Protein AF-A0A2J8W0G5-F1 (afdb_monomer_lite)

Sequence (123 aa):
TIDSATLKSRKMLEEIMKYEALILTHDSSIRFLQEIYNSNNQKIVNLKEKVAQLEAQCQEPCKDTVQIHDITGKDCQDIANKGAKQSGLYFIKPLKANQQFLVYCEIDGSGNGWTVFQKRLDG

Structure (mmCIF, N/CA/C/O backbone):
data_AF-A0A2J8W0G5-F1
#
_entry.id   AF-A0A2J8W0G5-F1
#
loop_
_atom_site.group_PDB
_atom_site.id
_atom_site.type_symbol
_atom_site.label_atom_id
_atom_site.label_alt_id
_atom_site.label_comp_id
_atom_site.label_asym_id
_atom_site.label_entity_id
_atom_site.label_seq_id
_atom_site.pdbx_PDB_ins_code
_atom_site.Cartn_x
_atom_site.Cartn_y
_atom_site.Cartn_z
_atom_site.occupancy
_atom_site.B_iso_or_equiv
_atom_site.auth_seq_id
_atom_site.auth_comp_id
_atom_site.auth_asym_id
_atom_site.auth_atom_id
_atom_site.pdbx_PDB_model_num
ATOM 1 N N . THR A 1 1 ? 51.286 -14.340 -74.150 1.00 76.62 1 THR A N 1
ATOM 2 C CA . THR A 1 1 ? 51.437 -13.171 -75.042 1.00 76.62 1 THR A CA 1
ATOM 3 C C . THR A 1 1 ? 50.911 -11.937 -74.342 1.00 76.62 1 THR A C 1
ATOM 5 O O . THR A 1 1 ? 50.038 -12.061 -73.485 1.00 76.62 1 THR A O 1
ATOM 8 N N . ILE A 1 2 ? 51.456 -10.769 -74.678 1.00 84.31 2 ILE A N 1
ATOM 9 C CA . ILE A 1 2 ? 51.106 -9.467 -74.082 1.00 84.31 2 ILE A CA 1
ATOM 10 C C . ILE A 1 2 ? 49.589 -9.198 -74.165 1.00 84.31 2 ILE A C 1
ATOM 12 O O . ILE A 1 2 ? 49.007 -8.709 -73.201 1.00 84.31 2 ILE A O 1
ATOM 16 N N . ASP A 1 3 ? 48.930 -9.656 -75.233 1.00 86.75 3 ASP A N 1
ATOM 17 C CA . ASP A 1 3 ? 47.482 -9.497 -75.453 1.00 86.75 3 ASP A CA 1
ATOM 18 C C . ASP A 1 3 ? 46.592 -10.172 -74.399 1.00 86.75 3 ASP A C 1
ATOM 20 O O . ASP A 1 3 ? 45.530 -9.670 -74.031 1.00 86.75 3 ASP A O 1
ATOM 24 N N . SER A 1 4 ? 47.023 -11.319 -73.867 1.00 88.19 4 SER A N 1
ATOM 25 C CA . SER A 1 4 ? 46.283 -12.010 -72.803 1.00 88.19 4 SER A CA 1
ATOM 26 C C . SER A 1 4 ? 46.344 -11.224 -71.489 1.00 88.19 4 SER A C 1
ATOM 28 O O . SER A 1 4 ? 45.359 -11.156 -70.751 1.00 88.19 4 SER A O 1
ATOM 30 N N . ALA A 1 5 ? 47.488 -10.594 -71.208 1.00 88.56 5 ALA A N 1
ATOM 31 C CA . ALA A 1 5 ? 47.669 -9.757 -70.029 1.00 88.56 5 ALA A CA 1
ATOM 32 C C . ALA A 1 5 ? 46.886 -8.439 -70.150 1.00 88.56 5 ALA A C 1
ATOM 34 O O . ALA A 1 5 ? 46.193 -8.068 -69.207 1.00 88.56 5 ALA A O 1
ATOM 35 N N . THR A 1 6 ? 46.903 -7.776 -71.312 1.00 91.38 6 THR A N 1
ATOM 36 C CA . THR A 1 6 ? 46.133 -6.539 -71.538 1.00 91.38 6 THR A CA 1
ATOM 37 C C . THR A 1 6 ? 44.622 -6.771 -71.478 1.00 91.38 6 THR A C 1
ATOM 39 O O . THR A 1 6 ? 43.908 -5.951 -70.898 1.00 91.38 6 THR A O 1
ATOM 42 N N . LEU A 1 7 ? 44.119 -7.907 -71.980 1.00 91.62 7 LEU A N 1
ATOM 43 C CA . LEU A 1 7 ? 42.706 -8.277 -71.842 1.00 91.62 7 LEU A CA 1
ATOM 44 C C . LEU A 1 7 ? 42.304 -8.507 -70.376 1.00 91.62 7 LEU A C 1
ATOM 46 O O . LEU A 1 7 ? 41.231 -8.070 -69.960 1.00 91.62 7 LEU A O 1
ATOM 50 N N . LYS A 1 8 ? 43.156 -9.167 -69.578 1.00 93.81 8 LYS A N 1
ATOM 51 C CA . LYS A 1 8 ? 42.926 -9.336 -68.133 1.00 93.81 8 LYS A CA 1
ATOM 52 C C . LYS A 1 8 ? 42.937 -7.996 -67.402 1.00 93.81 8 LYS A C 1
ATOM 54 O O . LYS A 1 8 ? 42.049 -7.764 -66.590 1.00 93.81 8 LYS A O 1
ATOM 59 N N . SER A 1 9 ? 43.874 -7.104 -67.725 1.00 93.50 9 SER A N 1
ATOM 60 C CA . SER A 1 9 ? 43.916 -5.754 -67.151 1.00 93.50 9 SER A CA 1
ATOM 61 C C . SER A 1 9 ? 42.650 -4.958 -67.457 1.00 93.50 9 SER A C 1
ATOM 63 O O . SER A 1 9 ? 42.107 -4.328 -66.558 1.00 93.50 9 SER A O 1
ATOM 65 N N . ARG A 1 10 ? 42.117 -5.043 -68.683 1.00 93.81 10 ARG A N 1
ATOM 66 C CA . ARG A 1 10 ? 40.845 -4.394 -69.037 1.00 93.81 10 ARG A CA 1
ATOM 67 C C . ARG A 1 10 ? 39.670 -4.936 -68.217 1.00 93.81 10 ARG A C 1
ATOM 69 O O . ARG A 1 10 ? 38.913 -4.147 -67.668 1.00 93.81 10 ARG A O 1
ATOM 76 N N . LYS A 1 11 ? 39.565 -6.261 -68.068 1.00 95.06 11 LYS A N 1
ATOM 77 C CA . LYS A 1 11 ? 38.531 -6.889 -67.224 1.00 95.06 11 LYS A CA 1
ATOM 78 C C . LYS A 1 11 ? 38.654 -6.487 -65.754 1.00 95.06 11 LYS A C 1
ATOM 80 O O . LYS A 1 11 ? 37.647 -6.242 -65.106 1.00 95.06 11 LYS A O 1
ATOM 85 N N . MET A 1 12 ? 39.878 -6.393 -65.231 1.00 94.38 12 MET A N 1
ATOM 86 C CA . MET A 1 12 ? 40.104 -5.904 -63.867 1.00 94.38 12 MET A CA 1
ATOM 87 C C . MET A 1 12 ? 39.646 -4.452 -63.710 1.00 94.38 12 MET A C 1
ATOM 89 O O . MET A 1 12 ? 39.002 -4.138 -62.718 1.00 94.38 12 MET A O 1
ATOM 93 N N . LEU A 1 13 ? 39.916 -3.584 -64.691 1.00 93.69 13 LEU A N 1
ATOM 94 C CA . LEU A 1 13 ? 39.449 -2.194 -64.668 1.00 93.69 13 LEU A CA 1
ATOM 95 C C . LEU A 1 13 ? 37.916 -2.093 -64.707 1.00 93.69 13 LEU A C 1
ATOM 97 O O . LEU A 1 13 ? 37.348 -1.312 -63.952 1.00 93.69 13 LEU A O 1
ATOM 101 N N . GLU A 1 14 ? 37.243 -2.909 -65.522 1.00 93.88 14 GLU A N 1
ATOM 102 C CA . GLU A 1 14 ? 35.773 -2.967 -65.564 1.00 93.88 14 GLU A CA 1
ATOM 103 C C . GLU A 1 14 ? 35.164 -3.393 -64.217 1.00 93.88 14 GLU A C 1
ATOM 105 O O . GLU A 1 14 ? 34.176 -2.808 -63.775 1.00 93.88 14 GLU A O 1
ATOM 110 N N . GLU A 1 15 ? 35.754 -4.379 -63.534 1.00 95.44 15 GLU A N 1
ATOM 111 C CA . GLU A 1 15 ? 35.301 -4.793 -62.200 1.00 95.44 15 GLU A CA 1
ATOM 112 C C . GLU A 1 15 ? 35.611 -3.737 -61.128 1.00 95.44 15 GLU A C 1
ATOM 114 O O . GLU A 1 15 ? 34.764 -3.471 -60.279 1.00 95.44 15 GLU A O 1
ATOM 119 N N . ILE A 1 16 ? 36.770 -3.068 -61.196 1.00 95.25 16 ILE A N 1
ATOM 120 C CA . ILE A 1 16 ? 37.112 -1.955 -60.292 1.00 95.25 16 ILE A CA 1
ATOM 121 C C . ILE A 1 16 ? 36.067 -0.839 -60.391 1.00 95.25 16 ILE A C 1
ATOM 123 O O . ILE A 1 16 ? 35.587 -0.371 -59.361 1.00 95.25 16 ILE A O 1
ATOM 127 N N . MET A 1 17 ? 35.650 -0.470 -61.607 1.00 92.75 17 MET A N 1
ATOM 128 C CA . MET A 1 17 ? 34.611 0.547 -61.809 1.00 92.75 17 MET A CA 1
ATOM 129 C C . MET A 1 17 ? 33.268 0.153 -61.173 1.00 92.75 17 MET A C 1
ATOM 131 O O . MET A 1 17 ? 32.570 1.001 -60.620 1.00 92.75 17 MET A O 1
ATOM 135 N N . LYS A 1 18 ? 32.893 -1.134 -61.216 1.00 94.50 18 LYS A N 1
ATOM 136 C CA . LYS A 1 18 ? 31.670 -1.625 -60.554 1.00 94.50 18 LYS A CA 1
ATOM 137 C C . LYS A 1 18 ? 31.800 -1.618 -59.033 1.00 94.50 18 LYS A C 1
ATOM 139 O O . LYS A 1 18 ? 30.855 -1.231 -58.346 1.00 94.50 18 LYS A O 1
ATOM 144 N N . TYR A 1 19 ? 32.951 -2.036 -58.507 1.00 96.00 19 TYR A N 1
ATOM 145 C CA . TYR A 1 19 ? 33.199 -2.034 -57.068 1.00 96.00 19 TYR A CA 1
ATOM 146 C C . TYR A 1 19 ? 33.210 -0.623 -56.487 1.00 96.00 19 TYR A C 1
ATOM 148 O O . TYR A 1 19 ? 32.690 -0.437 -55.395 1.00 96.00 19 TYR A O 1
ATOM 156 N N . GLU A 1 20 ? 33.721 0.372 -57.209 1.00 94.50 20 GLU A N 1
ATOM 157 C CA . GLU A 1 20 ? 33.693 1.770 -56.768 1.00 94.50 20 GLU A CA 1
ATOM 158 C C . GLU A 1 20 ? 32.254 2.261 -56.533 1.00 94.50 20 GLU A C 1
ATOM 160 O O . GLU A 1 20 ? 31.936 2.778 -55.461 1.00 94.50 20 GLU A O 1
ATOM 165 N N . ALA A 1 21 ? 31.346 2.004 -57.482 1.00 92.81 21 ALA A N 1
ATOM 166 C CA . ALA A 1 21 ? 29.929 2.329 -57.320 1.00 92.81 21 ALA A CA 1
ATOM 167 C C . ALA A 1 21 ? 29.276 1.533 -56.174 1.00 92.81 21 ALA A C 1
ATOM 169 O O . ALA A 1 21 ? 28.498 2.087 -55.396 1.00 92.81 21 ALA A O 1
ATOM 170 N N . LEU A 1 22 ? 29.610 0.244 -56.038 1.00 95.75 22 LEU A N 1
ATOM 171 C CA . LEU A 1 22 ? 29.087 -0.599 -54.963 1.00 95.75 22 LEU A CA 1
ATOM 172 C C . LEU A 1 22 ? 29.534 -0.103 -53.581 1.00 95.75 22 LEU A C 1
ATOM 174 O O . LEU A 1 22 ? 28.700 -0.003 -52.682 1.00 95.75 22 LEU A O 1
ATOM 178 N N . ILE A 1 23 ? 30.809 0.265 -53.421 1.00 96.75 23 ILE A N 1
ATOM 179 C CA . ILE A 1 23 ? 31.361 0.808 -52.171 1.00 96.75 23 ILE A CA 1
ATOM 180 C C . ILE A 1 23 ? 30.582 2.055 -51.752 1.00 96.75 23 ILE A C 1
ATOM 182 O O . ILE A 1 23 ? 30.134 2.127 -50.612 1.00 96.75 23 ILE A O 1
ATOM 186 N N . LEU A 1 24 ? 30.303 2.976 -52.681 1.00 94.06 24 LEU A N 1
ATOM 187 C CA . LEU A 1 24 ? 29.508 4.173 -52.384 1.00 94.06 24 LEU A CA 1
ATOM 188 C C . LEU A 1 24 ? 28.091 3.836 -51.881 1.00 94.06 24 LEU A C 1
ATOM 190 O O . LEU A 1 24 ? 27.581 4.493 -50.971 1.00 94.06 24 LEU A O 1
ATOM 194 N N . THR A 1 25 ? 27.448 2.802 -52.436 1.00 95.06 25 THR A N 1
ATOM 195 C CA . THR A 1 25 ? 26.120 2.356 -51.966 1.00 95.06 25 THR A CA 1
ATOM 196 C C . THR A 1 25 ? 26.165 1.611 -50.629 1.00 95.06 25 THR A C 1
ATOM 198 O O . THR A 1 25 ? 25.226 1.682 -49.833 1.00 95.06 25 THR A O 1
ATOM 201 N N . HIS A 1 26 ? 27.245 0.885 -50.348 1.00 96.62 26 HIS A N 1
ATOM 202 C CA . HIS A 1 26 ? 27.429 0.225 -49.059 1.00 96.62 26 HIS A CA 1
ATOM 203 C C . HIS A 1 26 ? 27.749 1.234 -47.960 1.00 96.62 26 HIS A C 1
ATOM 205 O O . HIS A 1 26 ? 27.177 1.132 -46.877 1.00 96.62 26 HIS A O 1
ATOM 211 N N . ASP A 1 27 ? 28.544 2.261 -48.252 1.00 96.81 27 ASP A N 1
ATOM 212 C CA . ASP A 1 27 ? 28.820 3.352 -47.320 1.00 96.81 27 ASP A CA 1
ATOM 213 C C . ASP A 1 27 ? 27.535 4.064 -46.875 1.00 96.81 27 ASP A C 1
ATOM 215 O O . ASP A 1 27 ? 27.371 4.364 -45.690 1.00 96.81 27 ASP A O 1
ATOM 219 N N . SER A 1 28 ? 26.581 4.300 -47.786 1.00 96.06 28 SER A N 1
ATOM 220 C CA . SER A 1 28 ? 25.289 4.896 -47.417 1.00 96.06 28 SER A CA 1
ATOM 221 C C . SER A 1 28 ? 24.440 3.959 -46.551 1.00 96.06 28 SER A C 1
ATOM 223 O O . SER A 1 28 ? 23.851 4.400 -45.562 1.00 96.06 28 SER A O 1
ATOM 225 N N . SER A 1 29 ? 24.435 2.661 -46.862 1.00 97.25 29 SER A N 1
ATOM 226 C CA . SER A 1 29 ? 23.736 1.639 -46.072 1.00 97.25 29 SER A CA 1
ATOM 227 C C . SER A 1 29 ? 24.315 1.518 -44.657 1.00 97.25 29 SER A C 1
ATOM 229 O O . SER A 1 29 ? 23.566 1.426 -43.684 1.00 97.25 29 SER A O 1
ATOM 231 N N . ILE A 1 30 ?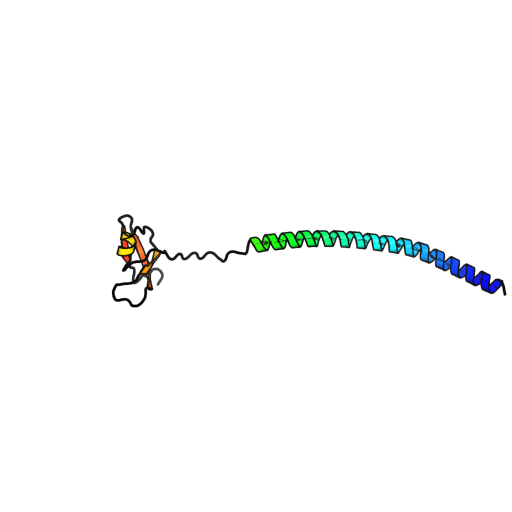 25.644 1.574 -44.524 1.00 98.19 30 ILE A N 1
ATOM 232 C CA . ILE A 1 30 ? 26.340 1.561 -43.232 1.00 98.19 30 ILE A CA 1
ATOM 233 C C . ILE A 1 30 ? 25.956 2.794 -42.411 1.00 98.19 30 ILE A C 1
ATOM 235 O O . ILE A 1 30 ? 25.588 2.643 -41.247 1.00 98.19 30 ILE A O 1
ATOM 239 N N . ARG A 1 31 ? 25.975 3.995 -43.008 1.00 97.75 31 ARG A N 1
ATOM 240 C CA . ARG A 1 31 ? 25.568 5.235 -42.319 1.00 97.75 31 ARG A CA 1
ATOM 241 C C . ARG A 1 31 ? 24.133 5.156 -41.808 1.00 97.75 31 ARG A C 1
ATOM 243 O O . ARG A 1 31 ? 23.880 5.471 -40.650 1.00 97.75 31 ARG A O 1
ATOM 250 N N . PHE A 1 32 ? 23.215 4.661 -42.635 1.00 97.81 32 PHE A N 1
ATOM 251 C CA . PHE A 1 32 ? 21.825 4.472 -42.232 1.00 97.81 32 PHE A CA 1
ATOM 252 C C . PHE A 1 32 ? 21.701 3.535 -41.020 1.00 97.81 32 PHE A C 1
ATOM 254 O O . PHE A 1 32 ? 21.058 3.874 -40.027 1.00 97.81 32 PHE A O 1
ATOM 261 N N . LEU A 1 33 ? 22.358 2.371 -41.049 1.00 98.12 33 LEU A N 1
ATOM 262 C CA . LEU A 1 33 ? 22.317 1.433 -39.924 1.00 98.12 33 LEU A CA 1
ATOM 263 C C . LEU A 1 33 ? 22.985 1.995 -38.661 1.00 98.12 33 LEU A C 1
ATOM 265 O O . LEU A 1 33 ? 22.513 1.716 -37.558 1.00 98.12 33 LEU A O 1
ATOM 269 N N . GLN A 1 34 ? 24.033 2.811 -38.799 1.00 98.38 34 GLN A N 1
ATOM 270 C CA . GLN A 1 34 ? 24.658 3.514 -37.674 1.00 98.38 34 GLN A CA 1
ATOM 271 C C . GLN A 1 34 ? 23.690 4.501 -37.009 1.00 98.38 34 GLN A C 1
ATOM 273 O O . GLN A 1 34 ? 23.599 4.534 -35.781 1.00 98.38 34 GLN A O 1
ATOM 278 N N . GLU A 1 35 ? 22.926 5.268 -37.790 1.00 98.38 35 GLU A N 1
ATOM 279 C CA . GLU A 1 35 ? 21.903 6.175 -37.255 1.00 98.38 35 GLU A CA 1
ATOM 280 C C . GLU A 1 35 ? 20.802 5.412 -36.511 1.00 98.38 35 GLU A C 1
ATOM 282 O O . GLU A 1 35 ? 20.435 5.778 -35.390 1.00 98.38 35 GLU A O 1
ATOM 287 N N . ILE A 1 36 ? 20.322 4.305 -37.086 1.00 98.44 36 ILE A N 1
ATOM 288 C CA . ILE A 1 36 ? 19.321 3.446 -36.445 1.00 98.44 36 ILE A CA 1
ATOM 289 C C . ILE A 1 36 ? 19.862 2.830 -35.152 1.00 98.44 36 ILE A C 1
ATOM 291 O O . ILE A 1 36 ? 19.158 2.823 -34.141 1.00 98.44 36 ILE A O 1
ATOM 295 N N . TYR A 1 37 ? 21.107 2.351 -35.149 1.00 98.50 37 TYR A N 1
ATOM 296 C CA . TYR A 1 37 ? 21.755 1.820 -33.951 1.00 98.50 37 TYR A CA 1
ATOM 297 C C . TYR A 1 37 ? 21.815 2.871 -32.837 1.00 98.50 37 TYR A C 1
ATOM 299 O O . TYR A 1 37 ? 21.380 2.605 -31.714 1.00 98.50 37 TYR A O 1
ATOM 307 N N . ASN A 1 38 ? 22.273 4.083 -33.155 1.00 98.31 38 ASN A N 1
ATOM 308 C CA . ASN A 1 38 ? 22.356 5.179 -32.193 1.00 98.31 38 ASN A CA 1
ATOM 309 C C . ASN A 1 38 ? 20.970 5.562 -31.653 1.00 98.31 38 ASN A C 1
ATOM 311 O O . ASN A 1 38 ? 20.795 5.713 -30.442 1.00 98.31 38 ASN A O 1
ATOM 315 N N . SER A 1 39 ? 19.965 5.639 -32.532 1.00 98.50 39 SER A N 1
ATOM 316 C CA . SER A 1 39 ? 18.578 5.916 -32.148 1.00 98.50 39 SER A CA 1
ATOM 317 C C . SER A 1 39 ? 18.010 4.836 -31.223 1.00 98.50 39 SER A C 1
ATOM 319 O O . SER A 1 39 ? 17.409 5.143 -30.191 1.00 98.50 39 SER A O 1
ATOM 321 N N . ASN A 1 40 ? 18.225 3.559 -31.544 1.00 98.44 40 ASN A N 1
ATOM 322 C CA . ASN A 1 40 ? 17.763 2.446 -30.720 1.00 98.44 40 ASN A CA 1
ATOM 323 C C . ASN A 1 40 ? 18.465 2.418 -29.361 1.00 98.44 40 ASN A C 1
ATOM 325 O O . ASN A 1 40 ? 17.804 2.205 -28.346 1.00 98.44 40 ASN A O 1
ATOM 329 N N . ASN A 1 41 ? 19.769 2.696 -29.317 1.00 98.38 41 ASN A N 1
ATOM 330 C CA . ASN A 1 41 ? 20.508 2.771 -28.062 1.00 98.38 41 ASN A CA 1
ATOM 331 C C . ASN A 1 41 ? 19.953 3.878 -27.149 1.00 98.38 41 ASN A C 1
ATOM 333 O O . ASN A 1 41 ? 19.726 3.648 -25.962 1.00 98.38 41 ASN A O 1
ATOM 337 N N . GLN A 1 42 ? 19.624 5.046 -27.711 1.00 98.38 42 GLN A N 1
ATOM 338 C CA . GLN A 1 42 ? 18.975 6.127 -26.965 1.00 98.38 42 GLN A CA 1
ATOM 339 C C . GLN A 1 42 ? 17.586 5.720 -26.446 1.00 98.38 42 GLN A C 1
ATOM 341 O O . GLN A 1 42 ? 17.260 5.958 -25.283 1.00 98.38 42 GLN A O 1
ATOM 346 N N . LYS A 1 43 ? 16.771 5.048 -27.271 1.00 98.56 43 LYS A N 1
ATOM 347 C CA . LYS A 1 43 ? 15.458 4.532 -26.846 1.00 98.56 43 LYS A CA 1
ATOM 348 C C . LYS A 1 43 ? 15.578 3.518 -25.711 1.00 98.56 43 LYS A C 1
ATOM 350 O O . LYS A 1 43 ? 14.756 3.546 -24.803 1.00 98.56 43 LYS A O 1
ATOM 355 N N . ILE A 1 44 ? 16.593 2.652 -25.735 1.00 98.75 44 ILE A N 1
ATOM 356 C CA . ILE A 1 44 ? 16.839 1.670 -24.670 1.00 98.75 44 ILE A CA 1
ATOM 357 C C . ILE A 1 44 ? 17.165 2.368 -23.348 1.00 98.75 44 ILE A C 1
ATOM 359 O O . ILE A 1 44 ? 16.640 1.959 -22.315 1.00 98.75 44 ILE A O 1
ATOM 363 N N . VAL A 1 45 ? 17.987 3.421 -23.359 1.00 98.44 45 VAL A N 1
ATOM 364 C CA . VAL A 1 45 ? 18.282 4.202 -22.144 1.00 98.44 45 VAL A CA 1
ATOM 365 C C . VAL A 1 45 ? 17.001 4.816 -21.578 1.00 98.44 45 VAL A C 1
ATOM 367 O O . VAL A 1 45 ?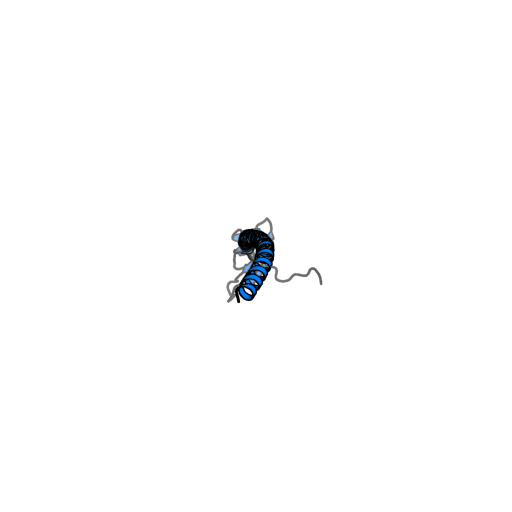 16.700 4.617 -20.403 1.00 98.44 45 VAL A O 1
ATOM 370 N N . ASN A 1 46 ? 16.188 5.448 -22.427 1.00 98.44 46 ASN A N 1
ATOM 371 C CA . ASN A 1 46 ? 14.915 6.040 -22.006 1.00 98.44 46 ASN A CA 1
ATOM 372 C C . ASN A 1 46 ? 13.918 4.985 -21.493 1.00 98.44 46 ASN A C 1
ATOM 374 O O . ASN A 1 46 ? 13.159 5.236 -20.558 1.00 98.44 46 ASN A O 1
ATOM 378 N N . LEU A 1 47 ? 13.896 3.794 -22.100 1.00 98.62 47 LEU A N 1
ATOM 379 C CA . LEU A 1 47 ? 13.064 2.681 -21.640 1.00 98.62 47 LEU A CA 1
ATOM 380 C C . LEU A 1 47 ? 13.523 2.170 -20.276 1.00 98.62 47 LEU A C 1
ATOM 382 O O . LEU A 1 47 ? 12.678 1.933 -19.421 1.00 98.62 47 LEU A O 1
ATOM 386 N N . LYS A 1 48 ? 14.834 2.043 -20.045 1.00 98.50 48 LYS A N 1
ATOM 387 C CA . LYS A 1 48 ? 15.377 1.658 -18.735 1.00 98.50 48 LYS A CA 1
ATOM 388 C C . LYS A 1 48 ? 14.989 2.656 -17.649 1.00 98.50 48 LYS A C 1
ATOM 390 O O . LYS A 1 48 ? 14.578 2.239 -16.572 1.00 98.50 48 LYS A O 1
ATOM 395 N N . GLU A 1 49 ? 15.057 3.950 -17.945 1.00 98.25 49 GLU A N 1
ATOM 396 C CA . GLU A 1 49 ? 14.617 4.996 -17.018 1.00 98.25 49 GLU A CA 1
ATOM 397 C C . GLU A 1 49 ? 13.115 4.887 -16.711 1.00 98.25 49 GLU A C 1
ATOM 399 O O . GLU A 1 49 ? 12.716 4.890 -15.548 1.00 98.25 49 GLU A O 1
ATOM 404 N N . LYS A 1 50 ? 12.275 4.695 -17.737 1.00 98.19 50 LYS A N 1
ATOM 405 C CA . LYS A 1 50 ? 10.829 4.489 -17.552 1.00 98.19 50 LYS A CA 1
ATOM 406 C C . LYS A 1 50 ? 10.503 3.231 -16.753 1.00 98.19 50 LYS A C 1
ATOM 408 O O . LYS A 1 50 ? 9.567 3.259 -15.961 1.00 98.19 50 LYS A O 1
ATOM 413 N N . VAL A 1 51 ? 11.246 2.144 -16.955 1.00 98.56 51 VAL A N 1
ATOM 414 C CA 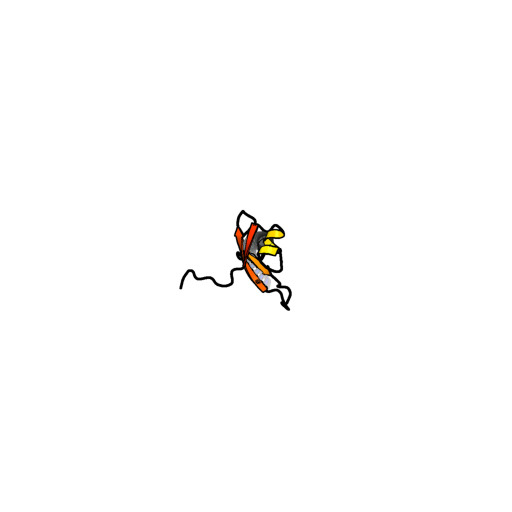. VAL A 1 51 ? 11.082 0.910 -16.175 1.00 98.56 51 VAL A CA 1
ATOM 415 C C . VAL A 1 51 ? 11.413 1.169 -14.710 1.00 98.56 51 VAL A C 1
ATOM 417 O O . VAL A 1 51 ? 10.591 0.847 -13.862 1.00 98.56 51 VAL A O 1
ATOM 420 N N . ALA A 1 52 ? 12.540 1.823 -14.416 1.00 98.12 52 ALA A N 1
ATOM 421 C CA . ALA A 1 52 ? 12.903 2.177 -13.044 1.00 98.12 52 ALA A CA 1
ATOM 422 C C . ALA A 1 52 ? 11.849 3.090 -12.386 1.00 98.12 52 ALA A C 1
ATOM 424 O O . ALA A 1 52 ? 11.492 2.905 -11.224 1.00 98.12 52 ALA A O 1
ATOM 425 N N . GLN A 1 53 ? 11.297 4.047 -13.140 1.00 98.00 53 GLN A N 1
ATOM 426 C CA . GLN A 1 53 ? 10.225 4.919 -12.660 1.00 98.00 53 GLN A CA 1
ATOM 427 C C . GLN A 1 53 ? 8.929 4.148 -12.371 1.00 98.00 53 GLN A C 1
ATOM 429 O O . GLN A 1 53 ? 8.268 4.417 -11.370 1.00 98.00 53 GLN A O 1
ATOM 434 N N . LEU A 1 54 ? 8.550 3.217 -13.249 1.00 97.88 54 LEU A N 1
ATOM 435 C CA . LEU A 1 54 ? 7.350 2.404 -13.074 1.00 97.88 54 LEU A CA 1
ATOM 436 C C . LEU A 1 54 ? 7.504 1.449 -11.888 1.00 97.88 54 LEU A C 1
ATOM 438 O O . LEU A 1 54 ? 6.599 1.337 -11.069 1.00 97.88 54 LEU A O 1
ATOM 442 N N . GLU A 1 55 ? 8.667 0.814 -11.763 1.00 97.81 55 GLU A N 1
ATOM 443 C CA . GLU A 1 55 ? 8.993 -0.058 -10.639 1.00 97.81 55 GLU A CA 1
ATOM 444 C C . GLU A 1 55 ? 8.861 0.692 -9.310 1.00 97.81 55 GLU A C 1
ATOM 446 O O . GLU A 1 55 ? 8.214 0.193 -8.391 1.00 97.81 55 GLU A O 1
ATOM 451 N N . ALA A 1 56 ? 9.350 1.932 -9.228 1.00 96.81 56 ALA A N 1
ATOM 452 C CA . ALA A 1 56 ? 9.214 2.760 -8.031 1.00 96.81 56 ALA A CA 1
ATOM 453 C C . ALA A 1 56 ? 7.752 3.050 -7.627 1.00 96.81 56 ALA A C 1
ATOM 455 O O . ALA A 1 56 ? 7.483 3.291 -6.453 1.00 96.81 56 ALA A O 1
ATOM 456 N N . GLN A 1 57 ? 6.799 3.015 -8.563 1.00 97.12 57 GLN A N 1
ATOM 457 C CA . GLN A 1 57 ? 5.377 3.256 -8.277 1.00 97.12 57 GLN A CA 1
ATOM 458 C C . GLN A 1 57 ? 4.636 2.011 -7.780 1.00 97.12 57 GLN A C 1
ATOM 460 O O . GLN A 1 57 ? 3.562 2.135 -7.195 1.00 97.12 57 GLN A O 1
ATOM 465 N N . CYS A 1 58 ? 5.185 0.818 -8.004 1.00 95.94 58 CYS A N 1
ATOM 466 C CA . CYS A 1 58 ? 4.512 -0.453 -7.734 1.00 95.94 58 CYS A CA 1
ATOM 467 C C . CYS A 1 58 ? 5.067 -1.178 -6.497 1.00 95.94 58 CYS A C 1
ATOM 469 O O . CYS A 1 58 ? 4.935 -2.395 -6.397 1.00 95.94 58 CYS A O 1
ATOM 471 N N . GLN A 1 59 ? 5.702 -0.446 -5.576 1.00 97.25 59 GLN A N 1
ATOM 472 C CA . GLN A 1 59 ? 6.306 -1.025 -4.369 1.00 97.25 59 GLN A CA 1
ATOM 473 C C . GLN A 1 59 ? 5.282 -1.328 -3.269 1.00 97.25 59 GLN A C 1
ATOM 475 O O . GLN A 1 59 ? 5.448 -2.288 -2.520 1.00 97.25 59 GLN A O 1
ATOM 480 N N . GLU A 1 60 ? 4.218 -0.528 -3.174 1.00 95.69 60 GLU A N 1
ATOM 481 C CA . GLU A 1 60 ? 3.217 -0.664 -2.116 1.00 95.69 60 GLU A CA 1
ATOM 482 C C . GLU A 1 60 ? 2.072 -1.604 -2.536 1.00 95.69 60 GLU A C 1
ATOM 484 O O . GLU A 1 60 ? 1.596 -1.531 -3.675 1.00 95.69 60 GLU A O 1
ATOM 489 N N . PRO A 1 61 ? 1.591 -2.477 -1.631 1.00 96.06 61 PRO A N 1
ATOM 490 C CA . PRO A 1 61 ? 0.461 -3.352 -1.906 1.00 96.06 61 PRO A CA 1
ATOM 491 C C . PRO A 1 61 ? -0.858 -2.571 -1.969 1.00 96.06 61 PRO A C 1
ATOM 493 O O . PRO A 1 61 ? -0.958 -1.401 -1.592 1.00 96.06 61 PRO A O 1
ATOM 496 N N . CYS A 1 62 ? -1.921 -3.253 -2.398 1.00 94.50 62 CYS A N 1
ATOM 497 C CA . CYS A 1 62 ? -3.269 -2.703 -2.334 1.00 94.50 62 CYS A CA 1
ATOM 498 C C . CYS A 1 62 ? -3.626 -2.320 -0.891 1.00 94.50 62 CYS A C 1
ATOM 500 O O . CYS A 1 62 ? -3.507 -3.131 0.029 1.00 94.50 62 CYS A O 1
ATOM 502 N N . LYS A 1 63 ? -4.119 -1.094 -0.705 1.00 94.50 63 LYS A N 1
ATOM 503 C CA . LYS A 1 63 ? -4.605 -0.636 0.594 1.00 94.50 63 LYS A CA 1
ATOM 504 C C . LYS A 1 63 ? -5.949 -1.290 0.903 1.00 94.50 63 LYS A C 1
ATOM 506 O O . LYS A 1 63 ? -6.929 -1.031 0.204 1.00 94.50 63 LYS A O 1
ATOM 511 N N . ASP A 1 64 ? -5.995 -2.099 1.959 1.00 94.50 64 ASP A N 1
ATOM 512 C CA . ASP A 1 64 ? -7.252 -2.673 2.432 1.00 94.50 64 ASP A CA 1
ATOM 513 C C . ASP A 1 64 ? -8.170 -1.565 2.976 1.00 94.50 64 ASP A C 1
ATOM 515 O O . ASP A 1 64 ? -7.761 -0.686 3.743 1.00 94.50 64 ASP A O 1
ATOM 519 N N . THR A 1 65 ? -9.425 -1.594 2.541 1.00 94.06 65 THR A N 1
ATOM 520 C CA . THR A 1 65 ? -10.475 -0.692 3.031 1.00 94.06 65 THR A CA 1
ATOM 521 C C . THR A 1 65 ? -10.928 -1.061 4.439 1.00 94.06 65 THR A C 1
ATOM 523 O O . THR A 1 65 ? -11.390 -0.196 5.183 1.00 94.06 65 THR A O 1
ATOM 526 N N . VAL A 1 66 ? -10.774 -2.331 4.818 1.00 94.31 66 VAL A N 1
ATOM 527 C CA . VAL A 1 66 ? -11.107 -2.829 6.144 1.00 94.31 66 VAL A CA 1
ATOM 528 C C . VAL A 1 66 ? -9.952 -2.504 7.081 1.00 94.31 66 VAL A C 1
ATOM 530 O O . VAL A 1 66 ? -8.845 -3.014 6.943 1.00 94.31 66 VAL A O 1
ATOM 533 N N . GLN A 1 67 ? -10.218 -1.629 8.047 1.00 91.75 67 GLN A N 1
ATOM 534 C CA . GLN A 1 67 ? -9.244 -1.209 9.048 1.00 91.75 67 GLN A CA 1
ATOM 535 C C . GLN A 1 67 ? -9.614 -1.828 10.396 1.00 91.75 67 GLN A C 1
ATOM 537 O O . GLN A 1 67 ? -10.732 -1.653 10.892 1.00 91.75 67 GLN A O 1
ATOM 542 N N . ILE A 1 68 ? -8.671 -2.566 10.977 1.00 97.06 68 ILE A N 1
ATOM 543 C CA . IL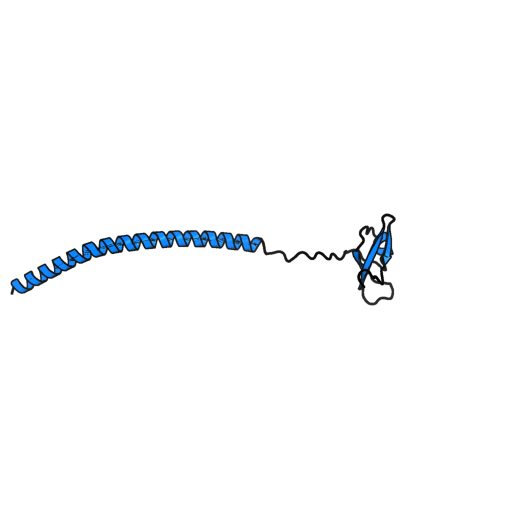E A 1 68 ? -8.770 -3.084 12.340 1.00 97.06 68 ILE A CA 1
ATOM 544 C C . ILE A 1 68 ? -7.994 -2.127 13.233 1.00 97.06 68 ILE A C 1
ATOM 546 O O . ILE A 1 68 ? -6.842 -1.815 12.955 1.00 97.06 68 ILE A O 1
ATOM 550 N N . HIS A 1 69 ? -8.632 -1.649 14.291 1.00 97.12 69 HIS A N 1
ATOM 551 C CA . HIS A 1 69 ? -8.015 -0.690 15.195 1.00 97.12 69 HIS A CA 1
ATOM 552 C C . HIS A 1 69 ? -7.083 -1.383 16.197 1.00 97.12 69 HIS A C 1
ATOM 554 O O . HIS A 1 69 ? -7.371 -2.483 16.673 1.00 97.12 69 HIS A O 1
ATOM 560 N N . ASP A 1 70 ? -6.012 -0.685 16.581 1.00 97.00 70 ASP A N 1
ATOM 561 C CA . ASP A 1 70 ? -4.962 -1.217 17.463 1.00 97.00 70 ASP A CA 1
ATOM 562 C C . ASP A 1 70 ? -5.378 -1.308 18.942 1.00 97.00 70 ASP A C 1
ATOM 564 O O . ASP A 1 70 ? -4.816 -2.089 19.713 1.00 97.00 70 ASP A O 1
ATOM 568 N N . ILE A 1 71 ? -6.353 -0.495 19.369 1.00 97.62 71 ILE A N 1
ATOM 569 C CA . ILE A 1 71 ? -6.806 -0.468 20.766 1.00 97.62 71 ILE A CA 1
ATOM 570 C C . ILE A 1 71 ? -7.509 -1.787 21.085 1.00 97.62 71 ILE A C 1
ATOM 572 O O . ILE A 1 71 ? -8.451 -2.189 20.409 1.00 97.62 71 ILE A O 1
ATOM 576 N N . THR A 1 72 ? -7.096 -2.436 22.169 1.00 98.19 72 THR A N 1
ATOM 577 C CA . THR A 1 72 ? -7.727 -3.663 22.657 1.00 98.19 72 THR A CA 1
ATOM 578 C C . THR A 1 72 ? -8.280 -3.493 24.068 1.00 98.19 72 THR A C 1
ATOM 580 O O . THR A 1 72 ? -7.896 -2.590 24.822 1.00 98.19 72 THR A O 1
ATOM 583 N N . GLY A 1 73 ? -9.185 -4.382 24.459 1.00 97.94 73 GLY A N 1
ATOM 584 C CA . GLY A 1 73 ? -9.783 -4.398 25.784 1.00 97.94 73 GLY A CA 1
ATOM 585 C C . GLY A 1 73 ? -10.513 -5.693 26.087 1.00 97.94 73 GLY A C 1
ATOM 586 O O . GLY A 1 73 ? -10.521 -6.634 25.294 1.00 97.94 73 GLY A O 1
ATOM 587 N N . LYS A 1 74 ? -11.119 -5.751 27.270 1.00 98.38 74 LYS A N 1
ATOM 588 C CA . LYS A 1 74 ? -11.956 -6.896 27.666 1.00 98.38 74 LYS A CA 1
ATOM 589 C C . LYS A 1 74 ? -13.243 -6.978 26.838 1.00 98.38 74 LYS A C 1
ATOM 591 O O . LYS A 1 74 ? -13.729 -8.076 26.589 1.00 98.38 74 LYS A O 1
ATOM 596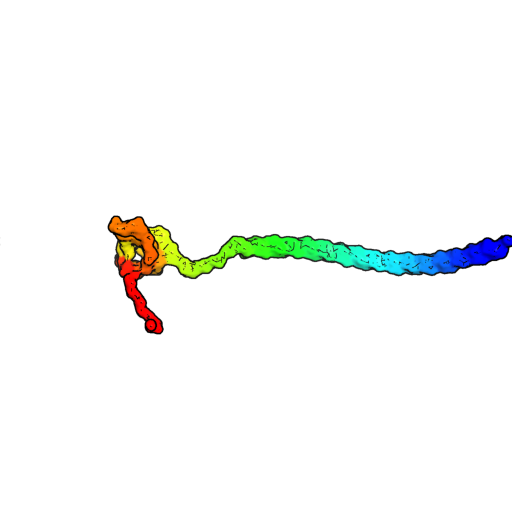 N N . ASP A 1 75 ? -13.750 -5.822 26.427 1.00 98.50 75 ASP A N 1
ATOM 597 C CA . ASP A 1 75 ? -14.954 -5.596 25.632 1.00 98.50 75 ASP A CA 1
ATOM 598 C C . ASP A 1 75 ? -14.870 -4.207 24.957 1.00 98.50 75 ASP A C 1
ATOM 600 O O . ASP A 1 75 ? -13.884 -3.479 25.123 1.00 98.50 75 ASP A O 1
ATOM 604 N N . CYS A 1 76 ? -15.898 -3.834 24.191 1.00 98.62 76 CYS A N 1
ATOM 605 C CA . CYS A 1 76 ? -15.957 -2.533 23.521 1.00 98.62 76 CYS A CA 1
ATOM 606 C C . CYS A 1 76 ? -16.065 -1.336 24.481 1.00 98.62 76 CYS A C 1
ATOM 608 O O . CYS A 1 76 ? -15.628 -0.243 24.122 1.00 98.62 76 CYS A O 1
ATOM 610 N N . GLN A 1 77 ? -16.585 -1.514 25.700 1.00 98.62 77 GLN A N 1
ATOM 611 C CA . GLN A 1 77 ? -16.651 -0.424 26.674 1.00 98.62 77 GLN A CA 1
ATOM 612 C C . GLN A 1 77 ? -15.263 -0.122 27.247 1.00 98.62 77 GLN A C 1
ATOM 614 O O . GLN A 1 77 ? -14.886 1.038 27.377 1.00 98.62 77 GLN A O 1
ATOM 619 N N . ASP A 1 78 ? -14.466 -1.151 27.539 1.00 98.56 78 ASP A N 1
ATOM 620 C CA . ASP A 1 78 ? -13.064 -0.996 27.935 1.00 98.56 78 ASP A CA 1
ATOM 621 C C . ASP A 1 78 ? -12.239 -0.318 26.827 1.00 98.56 78 ASP A C 1
ATOM 623 O O . ASP A 1 78 ? -11.375 0.509 27.109 1.00 98.56 78 ASP A O 1
ATOM 627 N N . ILE A 1 79 ? -12.539 -0.615 25.559 1.00 98.56 79 ILE A N 1
ATOM 628 C CA . ILE A 1 79 ? -11.945 0.066 24.399 1.00 98.56 79 ILE A CA 1
ATOM 629 C C . ILE A 1 79 ? -12.338 1.554 24.356 1.00 98.56 79 ILE A C 1
ATOM 631 O O . ILE A 1 79 ? -11.462 2.409 24.212 1.00 98.56 79 ILE A O 1
ATOM 635 N N . ALA A 1 80 ? -13.622 1.883 24.526 1.00 98.31 80 ALA A N 1
ATOM 636 C CA . ALA A 1 80 ? -14.096 3.269 24.551 1.00 98.31 80 ALA A CA 1
ATOM 637 C C . ALA A 1 80 ? -13.486 4.064 25.723 1.00 98.31 80 ALA A C 1
ATOM 639 O O . ALA A 1 80 ? -12.988 5.174 25.536 1.00 98.31 80 ALA A O 1
ATOM 640 N N . ASN A 1 81 ? -13.396 3.452 26.909 1.00 98.38 81 ASN A N 1
ATOM 641 C CA . ASN A 1 81 ? -12.765 4.043 28.094 1.00 98.38 81 ASN A CA 1
ATOM 642 C C . ASN A 1 81 ? -11.268 4.348 27.890 1.00 98.38 81 ASN A C 1
ATOM 644 O O . ASN A 1 81 ? -10.732 5.253 28.527 1.00 98.38 81 ASN A O 1
ATOM 648 N N . LYS A 1 82 ? -10.589 3.618 26.994 1.00 98.00 82 LYS A N 1
ATOM 649 C CA . LYS A 1 82 ? -9.191 3.870 26.595 1.00 98.00 82 LYS A CA 1
ATOM 650 C C . LYS A 1 82 ? -9.045 4.975 25.546 1.00 98.00 82 LYS A C 1
ATOM 652 O O . LYS A 1 82 ? -7.928 5.267 25.127 1.00 98.00 82 LYS A O 1
ATOM 657 N N . GLY A 1 83 ? -10.145 5.607 25.139 1.00 96.88 83 GLY A N 1
ATOM 658 C CA . GLY A 1 83 ? -10.149 6.763 24.246 1.00 96.88 83 GLY A CA 1
ATOM 659 C C . GLY A 1 83 ? -10.467 6.445 22.788 1.00 96.88 83 GLY A C 1
ATOM 660 O O . GLY A 1 83 ? -10.331 7.334 21.945 1.00 96.88 83 GLY A O 1
ATOM 661 N N . ALA A 1 84 ? -10.903 5.223 22.468 1.00 97.69 84 ALA A N 1
ATOM 662 C CA . ALA A 1 84 ? -11.456 4.935 21.150 1.00 97.69 84 ALA A CA 1
ATOM 663 C C . ALA A 1 84 ? -12.746 5.742 20.930 1.00 97.69 84 ALA A C 1
ATOM 665 O O . ALA A 1 84 ? -13.606 5.796 21.805 1.00 97.69 84 ALA A O 1
ATOM 666 N N . LYS A 1 85 ? -12.872 6.373 19.757 1.00 96.50 85 LYS A N 1
ATOM 667 C CA . LYS A 1 85 ? -14.023 7.227 19.399 1.00 96.50 85 LYS A CA 1
ATOM 668 C C . LYS A 1 85 ? -14.740 6.799 18.119 1.00 96.50 85 LYS A C 1
ATOM 670 O O . LYS A 1 85 ? -15.774 7.364 17.789 1.00 96.50 85 LYS A O 1
ATOM 675 N N . GLN A 1 86 ? -14.159 5.875 17.357 1.00 97.25 86 GLN A N 1
ATOM 676 C CA . GLN A 1 86 ? -14.688 5.448 16.064 1.00 97.25 86 GLN A CA 1
ATOM 677 C C . GLN A 1 86 ? -15.363 4.086 16.212 1.00 97.25 86 GLN A C 1
ATOM 679 O O . GLN A 1 86 ? -14.854 3.204 16.893 1.00 97.25 86 GLN A O 1
ATOM 684 N N . SER A 1 87 ? -16.517 3.913 15.573 1.00 98.00 87 SER A N 1
ATOM 685 C CA . SER A 1 87 ? -17.124 2.588 15.442 1.00 98.00 87 SER A CA 1
ATOM 686 C C . SER A 1 87 ? -16.361 1.780 14.393 1.00 98.00 87 SER A C 1
ATOM 688 O O . SER A 1 87 ? -15.965 2.326 13.363 1.00 98.00 87 SER A O 1
ATOM 690 N N . GLY A 1 88 ? -16.163 0.483 14.617 1.00 97.94 88 GLY A N 1
ATOM 691 C CA . GLY A 1 88 ? -15.368 -0.335 13.706 1.00 97.94 88 GLY A CA 1
ATOM 692 C C . GLY A 1 88 ? -14.964 -1.688 14.269 1.00 97.94 88 GLY A C 1
ATOM 693 O O . GLY A 1 88 ? -15.537 -2.175 15.242 1.00 97.94 88 GLY A O 1
ATOM 694 N N . LEU A 1 89 ? -13.976 -2.309 13.626 1.00 98.38 89 LEU A N 1
ATOM 695 C CA . LEU A 1 89 ? -13.442 -3.604 14.035 1.00 98.38 89 LEU A CA 1
ATOM 696 C C . LEU A 1 89 ? -12.324 -3.426 15.063 1.00 98.38 89 LEU A C 1
ATOM 698 O O . LEU A 1 89 ? -11.399 -2.638 14.849 1.00 98.38 89 LEU A O 1
ATOM 702 N N . TYR A 1 90 ? -12.413 -4.187 16.150 1.00 98.62 90 TYR A N 1
ATOM 703 C CA . TYR A 1 90 ? -11.457 -4.194 17.254 1.00 98.62 90 TYR A CA 1
ATOM 704 C C . TYR A 1 90 ? -11.223 -5.622 17.745 1.00 98.62 90 TYR A C 1
ATOM 706 O O . TYR A 1 90 ? -12.123 -6.463 17.703 1.00 98.62 90 TYR A O 1
ATOM 714 N N . PHE A 1 91 ? -10.029 -5.896 18.267 1.00 98.62 91 PHE A N 1
ATOM 715 C CA . PHE A 1 91 ? -9.776 -7.129 19.007 1.00 98.62 91 PHE A CA 1
ATOM 716 C C . PHE A 1 91 ? -10.139 -6.964 20.483 1.00 98.62 91 PHE A C 1
ATOM 718 O O . PHE A 1 91 ? -9.651 -6.047 21.148 1.00 98.62 91 PHE A O 1
ATOM 725 N N . ILE A 1 92 ? -10.921 -7.901 21.023 1.00 98.56 92 ILE A N 1
ATOM 726 C CA . ILE A 1 92 ? -11.193 -7.999 22.463 1.00 98.56 92 ILE A CA 1
ATOM 727 C C . ILE A 1 92 ? -10.703 -9.326 23.036 1.00 98.56 92 ILE A C 1
ATOM 729 O O . ILE A 1 92 ? -10.655 -10.347 22.347 1.00 98.56 92 ILE A O 1
ATOM 733 N N . LYS A 1 93 ? -10.371 -9.323 24.327 1.00 98.50 93 LYS A N 1
ATOM 734 C CA . LYS A 1 93 ? -10.044 -10.525 25.097 1.00 98.50 93 LYS A CA 1
ATOM 735 C C . LYS A 1 93 ? -10.728 -10.481 26.469 1.00 98.50 93 LYS A C 1
ATOM 737 O O . LYS A 1 93 ? -10.160 -9.937 27.420 1.00 98.50 93 LYS A O 1
ATOM 742 N N . PRO A 1 94 ? -11.930 -11.068 26.605 1.00 98.06 94 PRO A N 1
ATOM 743 C CA . PRO A 1 94 ? -12.583 -11.237 27.899 1.00 98.06 94 PRO A CA 1
ATOM 744 C C . PRO A 1 94 ? -11.697 -11.996 28.895 1.00 98.06 94 PRO A C 1
ATOM 746 O O . PRO A 1 94 ? -10.869 -12.816 28.508 1.00 98.06 94 PRO A O 1
ATOM 749 N N . LEU A 1 95 ? -11.905 -11.781 30.197 1.00 96.69 95 LEU A N 1
ATOM 750 C CA . LEU A 1 95 ? -10.988 -12.256 31.246 1.00 96.69 95 LEU A CA 1
ATOM 751 C C . LEU A 1 95 ? -10.721 -13.774 31.221 1.00 96.69 95 LEU A C 1
ATOM 753 O O . LEU A 1 95 ? -9.602 -14.205 31.475 1.00 96.69 95 LEU A O 1
ATOM 757 N N . LYS A 1 96 ? -11.746 -14.581 30.919 1.00 97.25 96 LYS A N 1
ATOM 758 C CA . LYS A 1 96 ? -11.651 -16.052 30.848 1.00 97.25 96 LYS A CA 1
ATOM 759 C C . LYS A 1 96 ? -11.365 -16.579 29.434 1.00 97.25 96 LYS A C 1
ATOM 761 O O . LYS A 1 96 ? -11.364 -17.788 29.233 1.00 97.25 96 LYS A O 1
ATOM 766 N N . ALA A 1 97 ? -11.178 -15.701 28.448 1.00 97.38 97 ALA A N 1
ATOM 767 C CA . ALA A 1 97 ? -10.913 -16.105 27.074 1.00 97.38 97 ALA A CA 1
ATOM 768 C C . ALA A 1 97 ? -9.436 -16.484 26.895 1.00 97.38 97 ALA A C 1
ATOM 770 O O . ALA A 1 97 ? -8.532 -15.729 27.259 1.00 97.38 97 ALA A O 1
ATOM 771 N N . ASN A 1 98 ? -9.191 -17.641 26.279 1.00 97.19 98 ASN A N 1
ATOM 772 C CA . ASN A 1 98 ? -7.832 -18.116 26.007 1.00 97.19 98 ASN A CA 1
ATOM 773 C C . ASN A 1 98 ? -7.123 -17.248 24.955 1.00 97.19 98 ASN A C 1
ATOM 775 O O . ASN A 1 98 ? -5.934 -16.957 25.083 1.00 97.19 98 ASN A O 1
ATOM 779 N N . GLN A 1 99 ? -7.860 -16.789 23.942 1.00 97.81 99 GLN A N 1
ATOM 780 C CA . GLN A 1 99 ? -7.357 -15.968 22.842 1.00 97.81 99 GLN A CA 1
ATOM 781 C C . GLN A 1 99 ? -8.246 -14.742 22.636 1.00 97.81 99 GLN A C 1
ATOM 783 O O . GLN A 1 99 ? -9.429 -14.754 22.981 1.00 97.81 99 GLN A O 1
ATOM 788 N N . GLN A 1 100 ? -7.653 -13.680 22.093 1.00 97.75 100 GLN A N 1
ATOM 789 C CA . GLN A 1 100 ? -8.415 -12.529 21.620 1.00 97.75 100 GLN A CA 1
ATOM 790 C C . GLN A 1 100 ? -9.157 -12.883 20.331 1.00 97.75 100 GLN A C 1
ATOM 792 O O . GLN A 1 100 ? -8.709 -13.741 19.571 1.00 97.75 100 GLN A O 1
ATOM 797 N N . PHE A 1 101 ? -10.258 -12.195 20.063 1.00 98.12 101 PHE A N 1
ATOM 798 C CA . PHE A 1 101 ? -11.019 -12.358 18.830 1.00 98.12 101 PHE A CA 1
ATOM 799 C C . PHE A 1 101 ? -11.562 -11.014 18.348 1.00 98.12 101 PHE A C 1
ATOM 801 O O . PHE A 1 101 ? -11.639 -10.047 19.110 1.00 98.12 101 PHE A O 1
ATOM 808 N N . LEU A 1 102 ? -11.865 -10.950 17.053 1.00 98.31 102 LEU A N 1
ATOM 809 C CA . LEU A 1 102 ? -12.326 -9.738 16.389 1.00 98.31 102 LEU A CA 1
ATOM 810 C C . LEU A 1 102 ? -13.823 -9.531 16.639 1.00 98.31 102 LEU A C 1
ATOM 812 O O . LEU A 1 102 ? -14.609 -10.470 16.512 1.00 98.31 102 LEU A O 1
ATOM 816 N N . VAL A 1 103 ? -14.213 -8.300 16.959 1.00 98.38 103 VAL A N 1
ATOM 817 C CA . VAL A 1 103 ? -15.608 -7.876 17.130 1.00 98.38 103 VAL A CA 1
ATOM 818 C C . VAL A 1 103 ? -15.855 -6.543 16.441 1.00 98.38 103 VAL A C 1
ATOM 820 O O . VAL A 1 103 ? -14.923 -5.779 16.183 1.00 98.38 103 VAL A O 1
ATOM 823 N N . TYR A 1 104 ? -17.124 -6.249 16.173 1.00 98.44 104 TYR A N 1
ATOM 824 C CA . TYR A 1 104 ? -17.553 -4.910 15.795 1.00 98.44 104 TYR A CA 1
ATOM 825 C C . TYR A 1 104 ? -17.986 -4.136 17.045 1.00 98.44 104 TYR A C 1
ATOM 827 O O . TYR A 1 104 ? -18.896 -4.570 17.760 1.00 98.44 104 TYR A O 1
ATOM 835 N N . CYS A 1 105 ?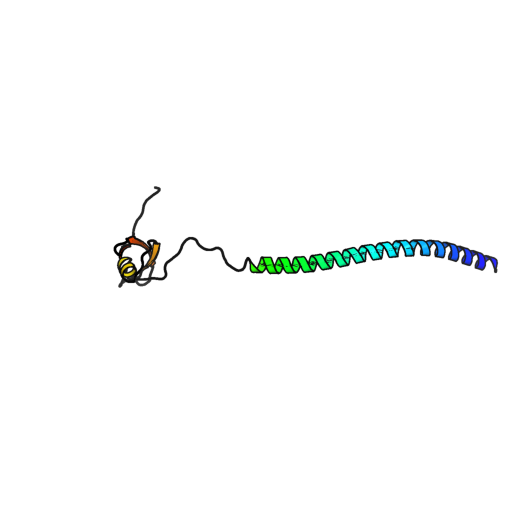 -17.334 -3.000 17.290 1.00 98.50 105 CYS A N 1
ATOM 836 C CA . CYS A 1 105 ? -17.694 -2.058 18.340 1.00 98.50 105 CYS A CA 1
ATOM 837 C C . CYS A 1 105 ? -18.455 -0.874 17.748 1.00 98.50 105 CYS A C 1
ATOM 839 O O . CYS A 1 105 ? -17.959 -0.211 16.835 1.00 98.50 105 CYS A O 1
ATOM 841 N N . GLU A 1 106 ? -19.622 -0.581 18.310 1.00 98.44 106 GLU A N 1
ATOM 842 C CA . GLU A 1 106 ? -20.341 0.667 18.062 1.00 98.44 106 GLU A CA 1
ATOM 843 C C . GLU A 1 106 ? -20.050 1.629 19.219 1.00 98.44 106 GLU A C 1
ATOM 845 O O . GLU A 1 106 ? -20.402 1.346 20.364 1.00 98.44 106 GLU A O 1
ATOM 850 N N . ILE A 1 107 ? -19.343 2.722 18.926 1.00 98.00 107 ILE A N 1
ATOM 851 C CA . ILE A 1 107 ? -18.943 3.742 19.902 1.00 98.00 107 ILE A CA 1
ATOM 852 C C . ILE A 1 107 ? -19.683 5.041 19.598 1.00 98.00 107 ILE A C 1
ATOM 854 O O . ILE A 1 107 ? -19.594 5.560 18.481 1.00 98.00 107 ILE A O 1
ATOM 858 N N . ASP A 1 108 ? -20.394 5.566 20.596 1.00 96.44 108 ASP A N 1
ATOM 859 C CA . ASP A 1 108 ? -21.125 6.828 20.494 1.00 96.44 108 ASP A CA 1
ATOM 860 C C . ASP A 1 108 ? -20.303 8.046 20.966 1.00 96.44 108 ASP A C 1
ATOM 862 O O . ASP A 1 108 ? -19.200 7.935 21.507 1.00 96.44 108 ASP A O 1
ATOM 866 N N . GLY A 1 109 ? -20.853 9.250 20.771 1.00 94.94 109 GLY A N 1
ATOM 867 C CA . GLY A 1 109 ? -20.213 10.505 21.188 1.00 94.94 109 GLY A CA 1
ATOM 868 C C . GLY A 1 109 ? -20.119 10.705 22.707 1.00 94.94 109 GLY A C 1
ATOM 869 O O . GLY A 1 109 ? -19.418 11.611 23.155 1.00 94.94 109 GLY A O 1
ATOM 870 N N . SER A 1 110 ? -20.803 9.876 23.496 1.00 95.94 110 SER A N 1
ATOM 871 C CA . SER A 1 110 ? -20.746 9.875 24.959 1.00 95.94 110 SER A CA 1
ATOM 872 C C . SER A 1 110 ? -19.689 8.911 25.505 1.00 95.94 110 SER A C 1
ATOM 874 O O . SER A 1 110 ? -19.444 8.911 26.709 1.00 95.94 110 SER A O 1
ATOM 876 N N . GLY A 1 111 ? -19.030 8.134 24.639 1.00 95.75 111 GLY A N 1
ATOM 877 C CA . GLY A 1 111 ? -18.021 7.152 25.028 1.00 95.75 111 GLY A CA 1
ATOM 878 C C . GLY A 1 111 ? -18.606 5.808 25.469 1.00 95.75 111 GLY A C 1
ATOM 879 O O . GLY A 1 111 ? -17.915 5.039 26.139 1.00 95.75 111 GLY A O 1
ATOM 880 N N . ASN A 1 112 ? -19.856 5.500 25.113 1.00 98.00 112 ASN A N 1
ATOM 881 C CA . ASN A 1 112 ? -20.415 4.165 25.324 1.00 98.00 112 ASN A CA 1
ATOM 882 C C . ASN A 1 112 ? -19.971 3.242 24.188 1.00 98.00 112 ASN A C 1
ATOM 884 O O . ASN A 1 112 ? -20.074 3.613 23.020 1.00 98.00 112 ASN A O 1
ATOM 888 N N . GLY A 1 113 ? -19.490 2.045 24.527 1.00 98.31 113 GLY A N 1
ATOM 889 C CA . GLY A 1 113 ? -18.987 1.062 23.569 1.00 98.31 113 GLY A CA 1
ATOM 890 C C . GLY A 1 113 ? -19.804 -0.228 23.578 1.00 98.31 113 GLY A C 1
ATOM 891 O O . GLY A 1 113 ? -19.664 -1.058 24.477 1.00 98.31 113 GLY A O 1
ATOM 892 N N . TRP A 1 114 ? -20.607 -0.445 22.540 1.00 98.56 114 TRP A N 1
ATOM 893 C CA . TRP A 1 114 ? -21.449 -1.631 22.387 1.00 98.56 114 TRP A CA 1
ATOM 894 C C . TRP A 1 114 ? -20.722 -2.728 21.613 1.00 98.56 114 TRP A C 1
ATOM 896 O O . TRP A 1 114 ? -20.255 -2.511 20.496 1.00 98.56 114 TRP A O 1
ATOM 906 N N . THR A 1 115 ? -20.655 -3.929 22.193 1.00 98.50 115 THR A N 1
ATOM 907 C CA . THR A 1 115 ? -20.130 -5.115 21.498 1.00 98.50 115 THR A CA 1
ATOM 908 C C . THR A 1 115 ? -21.263 -5.789 20.733 1.00 98.50 115 THR A C 1
ATOM 910 O O . THR A 1 115 ? -22.146 -6.397 21.340 1.00 98.50 115 THR A O 1
ATOM 913 N N . VAL A 1 116 ? -21.259 -5.690 19.404 1.00 98.00 116 VAL A N 1
ATOM 914 C CA . VAL A 1 116 ? -22.314 -6.278 18.568 1.00 98.00 116 VAL A CA 1
ATOM 915 C C . VAL A 1 116 ? -22.035 -7.765 18.350 1.00 98.00 116 VAL A C 1
ATOM 917 O O . VAL A 1 116 ? -21.006 -8.131 17.787 1.00 98.00 116 VAL A O 1
ATOM 920 N N . PHE A 1 117 ? -22.962 -8.633 18.767 1.00 96.75 117 PHE A N 1
ATOM 921 C CA . PHE A 1 117 ? -22.840 -10.091 18.594 1.00 96.75 117 PHE A CA 1
ATOM 922 C C . PHE A 1 117 ? -23.658 -10.642 17.414 1.00 96.75 117 PHE A C 1
ATOM 924 O O . PHE A 1 117 ? -23.400 -11.748 16.944 1.00 96.75 117 PHE A O 1
ATOM 931 N N . GLN A 1 118 ? -24.652 -9.894 16.931 1.00 97.00 118 GLN A N 1
ATOM 932 C CA . GLN A 1 118 ? -25.498 -10.277 15.803 1.00 97.00 118 GLN A CA 1
ATOM 933 C C . GLN A 1 118 ? -25.964 -9.017 15.065 1.00 97.00 118 GLN A C 1
ATOM 935 O O . GLN A 1 118 ? -26.300 -8.018 15.697 1.00 97.00 118 GLN A O 1
ATOM 940 N N . LYS A 1 119 ? -25.970 -9.073 13.727 1.00 95.75 119 LYS A N 1
ATOM 941 C CA . LYS A 1 119 ? -26.548 -8.049 12.848 1.00 95.75 119 LYS A CA 1
ATOM 942 C C . LYS A 1 119 ? -27.302 -8.716 11.690 1.00 95.75 119 LYS A C 1
ATOM 944 O O . LYS A 1 119 ? -26.963 -9.829 11.274 1.00 95.75 119 LYS A O 1
ATOM 949 N N . ARG A 1 120 ? -28.324 -8.032 11.175 1.00 96.44 120 ARG A N 1
ATOM 950 C CA . ARG A 1 120 ? -29.078 -8.352 9.950 1.00 96.44 120 ARG A CA 1
ATOM 951 C C . ARG A 1 120 ? -29.339 -7.041 9.218 1.00 96.44 120 ARG A C 1
ATOM 953 O O . ARG A 1 120 ? -29.606 -6.040 9.881 1.00 96.44 120 ARG A O 1
ATOM 960 N N . LEU A 1 121 ? -29.235 -7.033 7.893 1.00 95.62 121 LEU A N 1
ATOM 961 C CA . LEU A 1 121 ? -29.513 -5.831 7.099 1.00 95.62 121 LEU A CA 1
ATOM 962 C C . LEU A 1 121 ? -30.099 -6.131 5.712 1.00 95.62 121 LEU A C 1
ATOM 964 O O . LEU A 1 121 ? -30.875 -5.324 5.217 1.00 95.62 121 LEU A O 1
ATOM 968 N N . ASP A 1 122 ? -29.777 -7.280 5.118 1.00 95.19 122 ASP A N 1
ATOM 969 C CA . ASP A 1 122 ? -30.086 -7.620 3.723 1.00 95.19 122 ASP A CA 1
ATOM 970 C C . ASP A 1 122 ? -30.778 -8.981 3.510 1.00 95.19 122 ASP A C 1
ATOM 972 O O . ASP A 1 122 ? -31.144 -9.289 2.377 1.00 95.19 122 ASP A O 1
ATOM 976 N N . GLY A 1 123 ? -31.048 -9.745 4.574 1.00 79.81 123 GLY A N 1
ATOM 977 C CA . GLY A 1 123 ? -31.822 -10.997 4.530 1.00 79.81 123 GLY A CA 1
ATOM 978 C C . GLY A 1 123 ? -31.018 -12.199 4.982 1.00 79.81 123 GLY A C 1
ATOM 979 O O . GLY A 1 123 ? -31.313 -13.301 4.474 1.00 79.81 123 GLY A O 1
#

InterPro domains:
  IPR002181 Fibrinogen, alpha/beta/gamma chain, C-terminal globular domain [PF00147] (73-123)
  IPR002181 Fibrinogen, alpha/beta/gamma chain, C-terminal globular domain [PS51406] (67-123)
  IPR012290 Fibrinogen, alpha/beta/gamma chain, coiled coil domain [PF08702] (3-69)
  IPR012290 Fibrinogen, alpha/beta/gamma chain, coiled coil domain [SM01212] (2-70)
  IPR014716 Fibrinogen, alpha/beta/gamma chain, C-terminal globular, subdomain 1 [G3DSA:3.90.215.10] (74-123)
  IPR036056 Fibrinogen-like, C-terminal [SSF56496] (65-123)
  IPR037579 Fibrinogen/angiopoietin-like [PTHR47221] (65-123)

Radius of gyration: 41.6 Å; chains: 1; bounding box: 83×29×107 Å

pLDDT: mean 96.28, std 3.42, range [76.62, 98.75]

Foldseek 3Di:
DVVVVVVVVVVVVVVVVVVVVVVVVVVVVVVVVVVVVVVVVVVVVVVVVVVVVVVVVPPDDDDDPADEDPQEEQAQLRSLVVPDADWHKYWYNHPPRPDIDIFTWDADPVSGTDTDPDDDDPD

Secondary structure (DSSP, 8-state):
-HHHHHHHHHHHHHHHHHHHHHHHHHHHHHHHHHHHHHHHHHHHHHHHHHHHHHHHHS-SPPPPS--EEEEEESSHHHHHHTT--S-EEEEE--TT-SS-EEEEEEE-TT--EEEE----S--

Organism: Pongo abelii (NCBI:txid9601)

=== Feature glossary ===
Legend for the data blocks above and below:

— What the protein is —

Sequence gives the chain of amino acids in standard one-letter code (A=alanine, C=cysteine, …, Y=tyrosine), read N→C. It is the only feature that is directly encoded by the gene; all structural features are derived from the folded form of this sequence.

The annotation block draws on four external resources. InterPro: which protein families and domains the sequence belongs to. GO: standardized terms for what the protein does, what process it participates in, and where in the cell it acts. CATH: which structural fold it has in the CATH hierarchy. Organism: the species of origin.

— Where its atoms are —

Atomic coordinates in PDBx/mmCIF format — the same representation the Protein Data Bank distributes. Each line of the _atom_site loop places one backbone atom in Cartesian space (units: ångströms, origin: arbitrary).

Six rendered views show the 3D structure from the faces of a cube — i.e. along ±x, ±y, ±z. Rendering representation is drawn randomly per protein from cartoon (secondary-structure ribbons), sticks (backbone bonds), or molecular surface; coloring is either N→C rainbow (blue at the N-terminus through red at the C-terminus) or one color per chain.

— Local backbone conformation —

DSSP 8-state secondary structure assigns each residue one of H (α-helix), G (3₁₀-helix), I (π-helix), E (extended β-strand), B (isolated β-bridge), T (hydrogen-bonded turn), S (bend), or '-' (coil). The assignment is computed from backbone hydrogen-bond geometry via the Kabsch–Sander algorithm.

P-SEA three-state annotation labels each residue as helix, strand, or coil based purely on the geometry of the Cα trace. It serves as a fallback when the full backbone (and thus DSSP) is unavailable.

φ (phi) and ψ (psi) are the two rotatable backbone dihedrals per residue: φ is the C(i-1)–N–Cα–C torsion, ψ is the N–Cα–C–N(i+1) torsion, both in degrees on (−180°, 180°]. α-helical residues cluster near (−60°, −45°); β-strand residues near (−120°, +130°). A Ramachandran plot is simply a scatter of (φ, ψ) for every residue.

— Global shape and packing —

Radius of gyration (Rg) is the root-mean-square distance of Cα atoms from their centroid — a single number for overall size and compactness. A globular domain of N residues has Rg ≈ 2.2·N^0.38 Å; an extended or disordered chain has a much larger Rg. The Cα contact count is the number of residue pairs whose Cα atoms are within 8 Å and are more than four positions apart in sequence — a standard proxy for tertiary packing density. The bounding box is the smallest axis-aligned box enclosing all Cα atoms.

Accessible surface area quantifies burial. A residue with SASA near zero is packed into the hydrophobic core; one with SASA >100 Å² sits on the surface. Computed here via the Shrake–Rupley numerical algorithm with a 1.4 Å probe.

The contact map is a binary N×N matrix image: pixel (i, j) is dark where Cα_i and Cα_j are within 8 Å and |i−j|>4. Because the |i−j|>4 filter removes local helical contacts, off-diagonal stripes parallel to the main diagonal indicate parallel β-sheets; stripes perpendicular to it indicate antiparallel β-sheets. The Ramachandran plot scatters every residue's (φ, ψ) pair against the sterically allowed regions. The PAE heatmap renders the predicted-aligned-error matrix.

— Structural neighborhood —

A 3Di character summarizes, for each residue, the relative orientation of the Cα frame of its nearest spatial neighbor. Because it encodes fold topology rather than chemistry, 3Di alignments detect remote structural similarity that sequence alignment misses.

Structural nearest neighbors (via Foldseek easy-search vs the PDB). Reported per hit: target PDB id, E-value, and alignment TM-score. A TM-score above ~0.5 is the conventional threshold for 'same fold'.

— Confidence and disorder —

For AlphaFold models, the B-factor field carries pLDDT — the model's own estimate of local accuracy on a 0–100 scale. Regions with pLDDT<50 should be treated as essentially unmodeled; they often correspond to intrinsically disordered segments.

B-factor (Debye–Waller factor) reflects atomic displacement in the crystal lattice. It is an experimental observable (units Å²), not a prediction; low values mean the atom is pinned down, high values mean it moves or is heterogeneous across the crystal.

Predicted Aligned Error (PAE) is an AlphaFold confidence matrix: entry (i, j) is the expected error in the position of residue j, in ångströms, when the prediction is superimposed on the true structure at residue i. Low PAE within a block of residues means that block is internally rigid and well-predicted; high PAE between two blocks means their relative placement is uncertain even if each block individually is confident.